Protein AF-A0A4Y2SSI5-F1 (afdb_monomer_lite)

Radius of gyration: 17.49 Å; chains: 1; bounding box: 34×40×50 Å

Structure (mmCIF, N/CA/C/O backbone):
data_AF-A0A4Y2SSI5-F1
#
_entry.id   AF-A0A4Y2SSI5-F1
#
loop_
_atom_site.group_PDB
_atom_site.id
_atom_site.type_symbol
_atom_site.label_atom_id
_atom_site.label_alt_id
_atom_site.label_comp_id
_atom_site.label_asym_id
_atom_site.label_entity_id
_atom_site.label_seq_id
_atom_site.pdbx_PDB_ins_code
_atom_site.Cartn_x
_atom_site.Cartn_y
_atom_site.Cartn_z
_atom_site.occupancy
_atom_site.B_iso_or_equiv
_atom_site.auth_seq_id
_atom_site.auth_comp_id
_atom_site.auth_asym_id
_atom_site.auth_atom_id
_atom_site.pdbx_PDB_model_num
ATOM 1 N N . MET A 1 1 ? 14.888 6.548 3.873 1.00 32.78 1 MET A N 1
ATOM 2 C CA . MET A 1 1 ? 15.221 7.967 4.126 1.00 32.78 1 MET A CA 1
ATOM 3 C C . MET A 1 1 ? 13.907 8.668 4.420 1.00 32.78 1 MET A C 1
ATOM 5 O O . MET A 1 1 ? 13.135 8.873 3.500 1.00 32.78 1 MET A O 1
ATOM 9 N N . LEU A 1 2 ? 13.595 8.890 5.700 1.00 39.31 2 LEU A N 1
ATOM 10 C CA . LEU A 1 2 ? 12.395 9.611 6.140 1.00 39.31 2 LEU A CA 1
ATOM 11 C C . LEU A 1 2 ? 12.635 11.109 5.916 1.00 39.31 2 LEU A C 1
ATOM 13 O O . LEU A 1 2 ? 13.642 11.628 6.397 1.00 39.31 2 LEU A O 1
ATOM 17 N N . CYS A 1 3 ? 11.762 11.786 5.170 1.00 32.31 3 CYS A N 1
ATOM 18 C CA . CYS A 1 3 ? 11.836 13.237 5.005 1.00 32.31 3 CYS A CA 1
ATOM 19 C C . CYS A 1 3 ? 10.954 13.963 6.024 1.00 32.31 3 CYS A C 1
ATOM 21 O O . CYS A 1 3 ? 9.872 13.508 6.384 1.00 32.31 3 CYS A O 1
ATOM 23 N N . ALA A 1 4 ? 11.523 15.073 6.487 1.00 36.62 4 ALA A N 1
ATOM 24 C CA . ALA A 1 4 ? 11.232 15.840 7.684 1.00 36.62 4 ALA A CA 1
ATOM 25 C C . ALA A 1 4 ? 9.892 16.585 7.695 1.00 36.62 4 ALA A C 1
ATOM 27 O O . ALA A 1 4 ? 9.405 17.050 6.668 1.00 36.62 4 ALA A O 1
ATOM 28 N N . SER A 1 5 ? 9.414 16.849 8.908 1.00 42.38 5 SER A N 1
ATOM 29 C CA . SER A 1 5 ? 8.604 18.026 9.212 1.00 42.38 5 SER A CA 1
ATOM 30 C C . SER A 1 5 ? 9.291 18.802 10.340 1.00 42.38 5 SER A C 1
ATOM 32 O O . SER A 1 5 ? 9.394 18.306 11.461 1.00 42.38 5 SER A O 1
ATOM 34 N N . GLU A 1 6 ? 9.816 19.991 10.031 1.00 42.25 6 GLU A N 1
ATOM 35 C CA . GLU A 1 6 ? 10.315 20.943 11.030 1.00 42.25 6 GLU A CA 1
ATOM 36 C C . GLU A 1 6 ? 9.152 21.452 11.887 1.00 42.25 6 GLU A C 1
ATOM 38 O O . GLU A 1 6 ? 8.046 21.679 11.393 1.00 42.25 6 GLU A O 1
ATOM 43 N N . SER A 1 7 ? 9.384 21.658 13.181 1.00 45.16 7 SER A N 1
ATOM 44 C CA . SER A 1 7 ? 8.436 22.366 14.037 1.00 45.16 7 SER A CA 1
ATOM 45 C C . SER A 1 7 ? 9.185 23.215 15.049 1.00 45.16 7 SER A C 1
ATOM 47 O O . SER A 1 7 ? 10.026 22.747 15.812 1.00 45.16 7 SER A O 1
ATOM 49 N N . THR A 1 8 ? 8.880 24.504 14.998 1.00 42.59 8 THR A N 1
ATOM 50 C CA . THR A 1 8 ? 9.331 25.534 15.923 1.00 42.59 8 THR A CA 1
ATOM 51 C C . THR A 1 8 ? 8.658 25.337 17.279 1.00 42.59 8 THR A C 1
ATOM 53 O O . THR A 1 8 ? 7.430 25.283 17.335 1.00 42.59 8 THR A O 1
ATOM 56 N N . SER A 1 9 ? 9.412 25.337 18.377 1.00 39.53 9 SER A N 1
ATOM 57 C CA . SER A 1 9 ? 8.826 25.537 19.707 1.00 39.53 9 SER A CA 1
ATOM 58 C C . SER A 1 9 ? 9.721 26.410 20.578 1.00 39.53 9 SER A C 1
ATOM 60 O O . SER A 1 9 ? 10.885 26.101 20.825 1.00 39.53 9 SER A O 1
ATOM 62 N N . SER A 1 10 ? 9.150 27.522 21.032 1.00 39.97 10 SER A N 1
ATOM 63 C CA . SER A 1 10 ? 9.710 28.420 22.031 1.00 39.97 10 SER A CA 1
ATOM 64 C C . SER A 1 10 ? 9.432 27.932 23.456 1.00 39.97 10 SER A C 1
ATOM 66 O O . SER A 1 10 ? 8.289 27.624 23.780 1.00 39.97 10 SER A O 1
ATOM 68 N N . SER A 1 11 ? 10.470 28.062 24.286 1.00 39.38 11 SER A N 1
ATOM 69 C CA . SER A 1 11 ? 10.485 28.322 25.735 1.00 39.38 11 SER A CA 1
ATOM 70 C C . SER A 1 11 ? 10.278 27.193 26.759 1.00 39.38 11 SER A C 1
ATOM 72 O O . SER A 1 11 ? 9.200 26.633 26.901 1.00 39.38 11 SER A O 1
ATOM 74 N N . ALA A 1 12 ? 11.324 27.118 27.598 1.00 38.59 12 ALA A N 1
ATOM 75 C CA . ALA A 1 12 ? 11.371 26.880 29.046 1.00 38.59 12 ALA A CA 1
ATOM 76 C C . ALA A 1 12 ? 11.507 25.433 29.570 1.00 38.59 12 ALA A C 1
ATOM 78 O O . ALA A 1 12 ? 10.539 24.703 29.723 1.00 38.59 12 ALA A O 1
ATOM 79 N N . GLU A 1 13 ? 12.772 25.122 29.888 1.00 45.25 13 GLU A N 1
ATOM 80 C CA . GLU A 1 13 ? 13.331 24.309 30.985 1.00 45.25 13 GLU A CA 1
ATOM 81 C C . GLU A 1 13 ? 12.472 23.222 31.657 1.00 45.25 13 GLU A C 1
ATOM 83 O O . GLU A 1 13 ? 11.530 23.496 32.396 1.00 45.25 13 GLU A O 1
ATOM 88 N N . GLY A 1 14 ? 12.955 21.981 31.539 1.00 37.09 14 GLY A N 1
ATOM 89 C CA . GLY A 1 14 ? 12.592 20.846 32.383 1.00 37.09 14 GLY A CA 1
ATOM 90 C C . GLY A 1 14 ? 13.279 19.573 31.890 1.00 37.09 14 GLY A C 1
ATOM 91 O O . GLY A 1 14 ? 12.984 19.098 30.802 1.00 37.09 14 GLY A O 1
ATOM 92 N N . ASP A 1 15 ? 14.233 19.060 32.668 1.00 45.78 15 ASP A N 1
ATOM 93 C CA . ASP A 1 15 ? 15.028 17.856 32.399 1.00 45.78 15 ASP A CA 1
ATOM 94 C C . ASP A 1 15 ? 14.130 16.605 32.363 1.00 45.78 15 ASP A C 1
ATOM 96 O O . ASP A 1 15 ? 13.796 16.002 33.381 1.00 45.78 15 ASP A O 1
ATOM 100 N N . GLY A 1 16 ? 13.695 16.254 31.159 1.00 41.59 16 GLY A N 1
ATOM 101 C CA . GLY A 1 16 ? 12.944 15.059 30.817 1.00 41.59 16 GLY A CA 1
ATOM 102 C C . GLY A 1 16 ? 13.267 14.753 29.366 1.00 41.59 16 GLY A C 1
ATOM 103 O O . GLY A 1 16 ? 13.101 15.592 28.485 1.00 41.59 16 GLY A O 1
ATOM 104 N N . LYS A 1 17 ? 13.856 13.589 29.109 1.00 41.81 17 LYS A N 1
ATOM 105 C CA . LYS A 1 17 ? 14.308 13.200 27.775 1.00 41.81 17 LYS A CA 1
ATOM 106 C C . LYS A 1 17 ? 13.087 12.780 26.956 1.00 41.81 17 LYS A C 1
ATOM 108 O O . LYS A 1 17 ? 12.867 11.591 26.748 1.00 41.81 17 LYS A O 1
ATOM 113 N N . ASP A 1 18 ? 12.302 13.756 26.512 1.00 44.44 18 ASP A N 1
ATOM 114 C CA . ASP A 1 18 ? 11.204 13.561 25.572 1.00 44.44 18 ASP A CA 1
ATOM 115 C C . ASP A 1 18 ? 11.800 13.221 24.200 1.00 44.44 18 ASP A C 1
ATOM 117 O O . ASP A 1 18 ? 11.940 14.056 23.308 1.00 44.44 18 ASP A O 1
ATOM 121 N N . GLN A 1 19 ? 12.189 11.957 24.020 1.00 42.94 19 GLN A N 1
ATOM 122 C CA . GLN A 1 19 ? 12.274 11.366 22.690 1.00 42.94 19 GLN A CA 1
ATOM 123 C C . GLN A 1 19 ? 10.843 11.144 22.204 1.00 42.94 19 GLN A C 1
ATOM 125 O O . GLN A 1 19 ? 10.328 10.028 22.218 1.00 42.94 19 GLN A O 1
ATOM 130 N N . GLY A 1 20 ? 10.186 12.234 21.811 1.00 38.44 20 GLY A N 1
ATOM 131 C CA . GLY A 1 20 ? 8.941 12.187 21.062 1.00 38.44 20 GLY A CA 1
ATOM 132 C C . GLY A 1 20 ? 9.209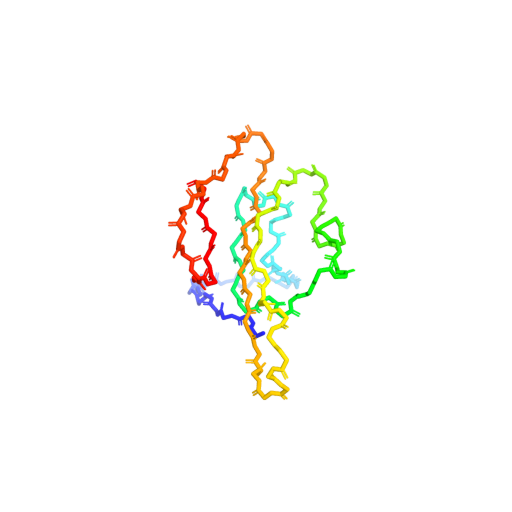 11.526 19.715 1.00 38.44 20 GLY A C 1
ATOM 133 O O . GLY A 1 20 ? 9.551 12.193 18.743 1.00 38.44 20 GLY A O 1
ATOM 134 N N . SER A 1 21 ? 9.108 10.197 19.672 1.00 44.19 21 SER A N 1
ATOM 135 C CA . SER A 1 21 ? 8.927 9.468 18.423 1.00 44.19 21 SER A CA 1
ATO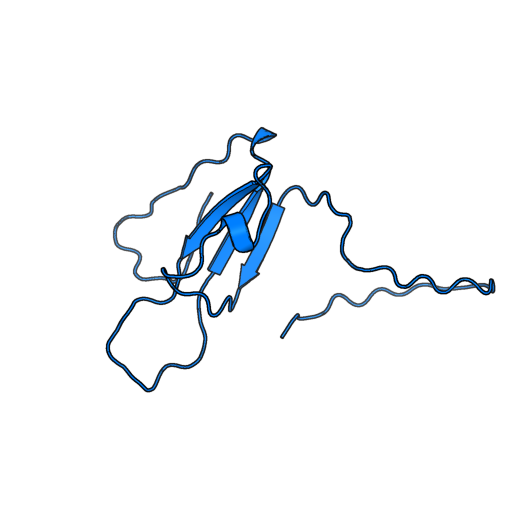M 136 C C . SER A 1 21 ? 7.653 10.002 17.769 1.00 44.19 21 SER A C 1
ATOM 138 O O . SER A 1 21 ? 6.643 10.183 18.452 1.00 44.19 21 SER A O 1
ATOM 140 N N . VAL A 1 22 ? 7.672 10.233 16.454 1.00 49.97 22 VAL A N 1
ATOM 141 C CA . VAL A 1 22 ? 6.468 10.444 15.623 1.00 49.97 22 VAL A CA 1
ATOM 142 C C . VAL A 1 22 ? 5.713 9.110 15.517 1.00 49.97 22 VAL A C 1
ATOM 144 O O . VAL A 1 22 ? 5.496 8.549 14.455 1.00 49.97 22 VAL A O 1
ATOM 147 N N . ALA A 1 23 ? 5.390 8.538 16.663 1.00 45.56 23 ALA A N 1
ATOM 148 C CA . ALA A 1 23 ? 4.601 7.345 16.831 1.00 45.56 23 ALA A CA 1
ATOM 149 C C . ALA A 1 23 ? 3.626 7.676 17.953 1.00 45.56 23 ALA A C 1
ATOM 151 O O . ALA A 1 23 ? 3.676 7.132 19.052 1.00 45.56 23 ALA A O 1
ATOM 152 N N . SER A 1 24 ? 2.718 8.609 17.667 1.00 50.19 24 SER A N 1
ATOM 153 C CA . SER A 1 24 ? 1.371 8.356 18.146 1.00 50.19 24 SER A CA 1
ATOM 154 C C . SER A 1 24 ? 1.005 7.024 17.492 1.00 50.19 24 SER A C 1
ATOM 156 O O . SER A 1 24 ? 0.816 6.977 16.279 1.00 50.19 24 SER A O 1
ATOM 158 N N . ASP A 1 25 ? 1.041 5.932 18.259 1.00 62.97 25 ASP A N 1
ATOM 159 C CA . ASP A 1 25 ? 0.838 4.522 17.854 1.00 62.97 25 ASP A CA 1
ATOM 160 C C . ASP A 1 25 ? -0.577 4.245 17.272 1.00 62.97 25 ASP A C 1
ATOM 162 O O . ASP A 1 25 ? -1.102 3.126 17.252 1.00 62.97 25 ASP A O 1
ATOM 166 N N . ASP A 1 26 ? -1.244 5.315 16.843 1.00 78.88 26 ASP A N 1
ATOM 167 C CA . ASP A 1 26 ? -2.652 5.408 16.523 1.00 78.88 26 ASP A CA 1
ATOM 168 C C . ASP A 1 26 ? -2.921 6.386 15.364 1.00 78.88 26 ASP A C 1
ATOM 170 O O . ASP A 1 26 ? -3.940 7.072 15.336 1.00 78.88 26 ASP A O 1
ATOM 174 N N . GLN A 1 27 ? -2.023 6.468 14.380 1.00 90.31 27 GLN A N 1
ATOM 175 C CA . GLN A 1 27 ? -2.301 7.213 13.149 1.00 90.31 27 GLN A CA 1
ATOM 176 C C . GLN A 1 27 ? -3.481 6.587 12.389 1.00 90.31 27 GLN A C 1
ATOM 178 O O . GLN A 1 27 ? -3.499 5.394 12.138 1.00 90.31 27 GLN A O 1
ATOM 183 N N . ASP A 1 28 ? -4.474 7.370 11.976 1.00 92.94 28 ASP A N 1
ATOM 184 C CA . ASP 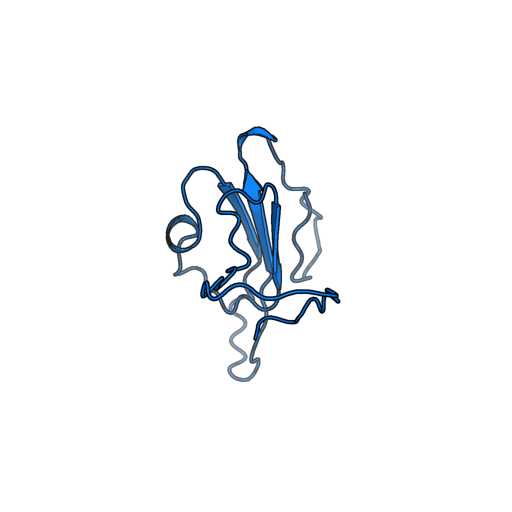A 1 28 ? -5.619 6.822 11.227 1.00 92.94 28 ASP A CA 1
ATOM 185 C C . ASP A 1 28 ? -5.249 6.372 9.806 1.00 92.94 28 ASP A C 1
ATOM 187 O O . ASP A 1 28 ? -5.780 5.381 9.296 1.00 92.94 28 ASP A O 1
ATOM 191 N N . VAL A 1 29 ? -4.324 7.110 9.186 1.00 93.25 29 VAL A N 1
ATOM 192 C CA . VAL A 1 29 ? -3.808 6.890 7.833 1.00 93.25 29 VAL A CA 1
ATOM 193 C C . VAL A 1 29 ? -2.296 7.094 7.838 1.00 93.25 29 VAL A C 1
ATOM 195 O O . VAL A 1 29 ? -1.798 8.082 8.382 1.00 93.25 29 VAL A O 1
ATOM 198 N N . ILE A 1 30 ? -1.571 6.177 7.204 1.00 93.06 30 ILE A N 1
ATOM 199 C CA . ILE A 1 30 ? -0.116 6.208 7.044 1.00 93.06 30 ILE A CA 1
ATOM 200 C C . ILE A 1 30 ? 0.196 6.122 5.551 1.00 93.06 30 ILE A C 1
ATOM 202 O O . ILE A 1 30 ? -0.286 5.224 4.864 1.00 93.06 30 ILE A O 1
ATOM 206 N N . LEU A 1 31 ? 1.007 7.058 5.055 1.00 93.44 31 LEU A N 1
ATOM 207 C CA . LEU A 1 31 ? 1.418 7.150 3.654 1.00 93.44 31 LEU A CA 1
ATOM 208 C C . LEU A 1 31 ? 2.934 6.985 3.565 1.00 93.44 31 LEU A C 1
ATOM 210 O O . LEU A 1 31 ? 3.676 7.768 4.159 1.00 93.44 31 LEU A O 1
ATOM 214 N N . ILE A 1 32 ? 3.394 5.984 2.818 1.00 91.31 32 ILE A N 1
ATOM 215 C CA . ILE A 1 32 ? 4.818 5.709 2.614 1.00 91.31 32 ILE A CA 1
ATOM 216 C C . ILE A 1 32 ? 5.101 5.666 1.114 1.00 91.31 32 ILE A C 1
ATOM 218 O O . ILE A 1 32 ? 4.421 4.986 0.349 1.00 91.31 32 ILE A O 1
ATOM 222 N N . THR A 1 33 ? 6.132 6.394 0.699 1.00 90.50 33 THR A N 1
ATOM 223 C CA . THR A 1 33 ? 6.692 6.352 -0.659 1.00 90.50 33 THR A CA 1
ATOM 224 C C . THR A 1 33 ? 8.127 5.856 -0.578 1.00 90.50 33 THR A C 1
ATOM 226 O O . THR A 1 33 ? 8.754 5.998 0.474 1.00 90.50 33 THR A O 1
ATOM 229 N N . GLU A 1 34 ? 8.636 5.267 -1.663 1.00 91.19 34 GLU A N 1
ATOM 230 C CA . GLU A 1 34 ? 9.947 4.612 -1.678 1.00 91.19 34 GLU A CA 1
ATOM 231 C C . GLU A 1 34 ? 10.017 3.542 -0.577 1.00 91.19 34 GLU A C 1
ATOM 233 O O . GLU A 1 34 ? 10.809 3.638 0.362 1.00 91.19 34 GLU A O 1
ATOM 238 N N . THR A 1 35 ? 9.124 2.550 -0.658 1.00 89.00 35 THR A N 1
ATOM 239 C CA . THR A 1 35 ? 8.995 1.482 0.346 1.00 89.00 35 THR A CA 1
ATOM 240 C C . THR A 1 35 ? 10.105 0.439 0.229 1.00 89.00 35 THR A C 1
ATOM 242 O O . THR A 1 35 ? 10.470 -0.166 1.233 1.00 89.00 35 THR A O 1
ATOM 245 N N . TRP A 1 36 ? 10.660 0.244 -0.977 1.00 88.38 36 TRP A N 1
ATOM 246 C CA . TRP A 1 36 ? 11.644 -0.807 -1.293 1.00 88.38 36 TRP A CA 1
ATOM 247 C C . TRP A 1 36 ? 11.176 -2.228 -0.959 1.00 88.38 36 TRP A C 1
ATOM 249 O O . TRP A 1 36 ? 11.999 -3.126 -0.779 1.00 88.38 36 TRP A O 1
ATOM 259 N N . LEU A 1 37 ? 9.865 -2.432 -0.862 1.00 87.00 37 LEU A N 1
ATOM 260 C CA . LEU A 1 37 ? 9.302 -3.735 -0.551 1.00 87.00 37 LEU A CA 1
ATOM 261 C C . LEU A 1 37 ? 9.147 -4.591 -1.815 1.00 87.00 37 LEU A C 1
ATOM 263 O O . LEU A 1 37 ? 9.067 -4.077 -2.933 1.00 87.00 37 LEU A O 1
ATOM 267 N N . CYS A 1 38 ? 9.081 -5.902 -1.603 1.00 85.62 38 CYS A N 1
ATOM 268 C CA . CYS A 1 38 ? 8.726 -6.900 -2.604 1.00 85.62 38 CYS A CA 1
ATOM 269 C C . CYS A 1 38 ? 7.580 -7.784 -2.097 1.00 85.62 38 CYS A C 1
ATOM 271 O O . CYS A 1 38 ? 7.210 -7.730 -0.918 1.00 85.62 38 CYS A O 1
ATOM 273 N N . GLU A 1 39 ? 7.054 -8.621 -2.994 1.00 85.38 39 GLU A N 1
ATOM 274 C CA . GLU A 1 39 ? 5.938 -9.534 -2.722 1.00 85.38 39 GLU A CA 1
ATOM 275 C C . GLU A 1 39 ? 6.229 -10.568 -1.621 1.00 85.38 39 GLU A C 1
ATOM 277 O O . GLU A 1 39 ? 5.294 -11.095 -1.027 1.00 85.38 39 GLU A O 1
ATOM 282 N N . ASP A 1 40 ? 7.506 -10.808 -1.304 1.00 87.62 40 ASP A N 1
ATOM 283 C CA . ASP A 1 40 ? 7.927 -11.731 -0.243 1.00 87.62 40 ASP A CA 1
ATOM 284 C C . ASP A 1 40 ? 7.711 -11.179 1.179 1.00 87.62 40 ASP A C 1
ATOM 286 O O . ASP A 1 40 ? 7.784 -11.943 2.138 1.00 87.62 40 ASP A O 1
ATOM 290 N N . ILE A 1 41 ? 7.486 -9.867 1.335 1.00 87.19 41 ILE A N 1
ATOM 291 C CA . ILE A 1 41 ? 7.282 -9.222 2.642 1.00 87.19 41 ILE A CA 1
ATOM 292 C C . ILE A 1 41 ? 5.785 -9.026 2.875 1.00 87.19 41 ILE A C 1
ATOM 294 O O . ILE A 1 41 ? 5.152 -8.219 2.179 1.00 87.19 41 ILE A O 1
ATOM 298 N N . ASP A 1 42 ? 5.229 -9.697 3.886 1.00 88.94 42 ASP A N 1
ATOM 299 C CA . ASP A 1 42 ? 3.810 -9.573 4.222 1.00 88.94 42 ASP A CA 1
ATOM 300 C C . ASP A 1 42 ? 3.509 -8.202 4.858 1.00 88.94 42 ASP A C 1
ATOM 302 O O . ASP A 1 42 ? 4.306 -7.625 5.598 1.00 88.94 42 ASP A O 1
ATOM 306 N N . SER A 1 43 ? 2.324 -7.655 4.587 1.00 88.44 43 SER A N 1
ATOM 307 C CA . SER A 1 43 ? 1.899 -6.386 5.193 1.00 88.44 43 SER A CA 1
ATOM 308 C C . SER A 1 43 ? 1.695 -6.499 6.710 1.00 88.44 43 SER A C 1
ATOM 310 O O . SER A 1 43 ? 1.851 -5.498 7.407 1.00 88.44 43 SER A O 1
ATOM 312 N N . LEU A 1 44 ? 1.409 -7.701 7.220 1.00 89.12 44 LEU A N 1
ATOM 313 C CA . LEU A 1 44 ? 1.304 -8.016 8.648 1.00 89.12 44 LEU A CA 1
ATOM 314 C C . LEU A 1 44 ? 2.649 -7.951 9.386 1.00 89.12 44 LEU A C 1
ATOM 316 O O . LEU A 1 44 ? 2.670 -7.835 10.609 1.00 89.12 44 LEU A O 1
ATOM 320 N N . GLU A 1 45 ? 3.776 -8.013 8.670 1.00 89.31 45 GLU A N 1
ATOM 321 C CA . GLU A 1 45 ? 5.100 -7.777 9.262 1.00 89.31 45 GLU A CA 1
ATOM 322 C C . GLU A 1 45 ? 5.355 -6.285 9.520 1.00 89.31 45 GLU A C 1
ATOM 324 O O . GLU A 1 45 ? 6.194 -5.929 10.347 1.00 89.31 45 GLU A O 1
ATOM 329 N N . LEU A 1 46 ? 4.635 -5.409 8.809 1.00 89.19 46 LEU A N 1
ATOM 330 C CA . LEU A 1 46 ? 4.815 -3.957 8.841 1.00 89.19 46 LEU A CA 1
ATOM 331 C C . LEU A 1 46 ? 3.754 -3.248 9.688 1.00 89.19 46 LEU A C 1
ATOM 333 O O . LEU A 1 46 ? 4.057 -2.255 10.347 1.00 89.19 46 LEU A O 1
ATOM 337 N N . PHE A 1 47 ? 2.515 -3.740 9.651 1.00 90.75 47 PHE A N 1
ATOM 338 C CA . PHE A 1 47 ? 1.364 -3.154 10.330 1.00 90.75 47 PHE A CA 1
ATOM 339 C C . PHE A 1 47 ? 0.598 -4.227 11.096 1.00 90.75 47 PHE A C 1
ATOM 341 O O . PHE A 1 47 ? 0.452 -5.357 10.635 1.00 90.75 47 PHE A O 1
ATOM 348 N N . ASP A 1 48 ? 0.063 -3.857 12.257 1.00 89.38 48 ASP A N 1
ATOM 349 C CA . ASP A 1 48 ? -0.840 -4.735 12.993 1.00 89.38 48 ASP A CA 1
ATOM 350 C C . ASP A 1 48 ? -2.210 -4.880 12.295 1.00 89.38 48 ASP A C 1
ATOM 352 O O . ASP A 1 48 ? -2.566 -4.145 11.369 1.00 89.38 48 ASP A O 1
ATOM 356 N N . ASP A 1 49 ? -3.021 -5.823 12.780 1.00 91.88 49 ASP A N 1
ATOM 357 C CA . ASP A 1 49 ? -4.319 -6.167 12.188 1.00 91.88 49 ASP A CA 1
ATOM 358 C C . ASP A 1 49 ? -5.383 -5.049 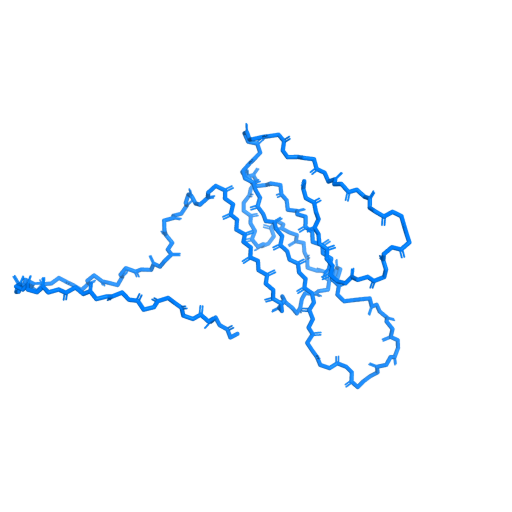12.293 1.00 91.88 49 ASP A C 1
ATOM 360 O O . ASP A 1 49 ? -6.498 -5.200 11.789 1.00 91.88 49 ASP A O 1
ATOM 364 N N . ARG A 1 50 ? -5.085 -3.897 12.914 1.00 93.44 50 ARG A N 1
ATOM 365 C CA . ARG A 1 50 ? -5.999 -2.742 12.923 1.00 93.44 50 ARG A CA 1
ATOM 366 C C . ARG A 1 50 ? -6.041 -2.038 11.571 1.00 93.44 50 ARG A C 1
ATOM 368 O O . ARG A 1 50 ? -7.012 -1.324 11.311 1.00 93.44 50 ARG A O 1
ATOM 375 N N . TYR A 1 51 ? -5.041 -2.234 10.712 1.00 93.81 51 TYR A N 1
ATOM 376 C CA . TYR A 1 51 ? -4.923 -1.552 9.426 1.00 93.81 51 TYR A CA 1
ATOM 377 C C . TYR A 1 51 ? -5.304 -2.448 8.249 1.00 93.81 51 TYR A C 1
ATOM 379 O O . TYR A 1 51 ? -5.060 -3.652 8.236 1.00 93.81 51 TYR A O 1
ATOM 387 N N . LEU A 1 52 ? -5.900 -1.833 7.232 1.00 94.62 52 LEU A N 1
ATOM 388 C CA . LEU A 1 52 ? -5.944 -2.363 5.881 1.00 94.62 52 LEU A CA 1
ATOM 389 C C . LEU A 1 52 ? -4.842 -1.675 5.077 1.00 94.62 52 LEU A C 1
ATOM 391 O O . LEU A 1 52 ? -4.767 -0.445 5.039 1.00 94.62 52 LEU A O 1
ATOM 395 N N . VAL A 1 53 ? -3.969 -2.481 4.481 1.00 93.62 53 VAL A N 1
ATOM 396 C CA . VAL A 1 53 ? -2.779 -2.010 3.775 1.00 93.62 53 VAL A CA 1
ATOM 397 C C . VAL A 1 53 ? -2.996 -2.160 2.278 1.00 93.62 53 VAL A C 1
ATOM 399 O O . VAL A 1 53 ? -3.248 -3.253 1.776 1.00 93.62 53 VAL A O 1
ATOM 402 N N . PHE A 1 54 ? -2.867 -1.049 1.569 1.00 93.12 54 PHE A N 1
ATOM 403 C CA . PHE A 1 54 ? -2.925 -0.969 0.122 1.00 93.12 54 PHE A CA 1
ATOM 404 C C . PHE A 1 54 ? -1.549 -0.556 -0.375 1.00 93.12 54 PHE A C 1
ATOM 406 O O . PHE A 1 54 ? -1.059 0.522 -0.046 1.00 93.12 54 PHE A O 1
ATOM 413 N N . ARG A 1 55 ? -0.900 -1.411 -1.157 1.00 90.69 55 ARG A N 1
ATOM 414 C CA . ARG A 1 55 ? 0.454 -1.155 -1.647 1.00 90.69 55 ARG A CA 1
ATOM 415 C C . ARG A 1 55 ? 0.582 -1.516 -3.108 1.00 90.69 55 ARG A C 1
ATOM 417 O O . ARG A 1 55 ? -0.099 -2.410 -3.606 1.00 90.69 55 ARG A O 1
ATOM 424 N N . ARG A 1 56 ? 1.490 -0.819 -3.771 1.00 88.88 56 ARG A N 1
ATOM 425 C CA . ARG A 1 56 ? 1.982 -1.176 -5.090 1.00 88.88 56 ARG A CA 1
ATOM 426 C C . ARG A 1 56 ? 3.494 -1.208 -5.001 1.00 88.88 56 ARG A C 1
ATOM 428 O O . ARG A 1 56 ? 4.138 -0.164 -4.906 1.00 88.88 56 ARG A O 1
ATOM 435 N N . ASP A 1 57 ? 4.025 -2.421 -4.991 1.00 88.31 57 ASP A N 1
ATOM 436 C CA . ASP A 1 57 ? 5.458 -2.654 -5.068 1.00 88.31 57 ASP A CA 1
ATOM 437 C C . ASP A 1 57 ? 5.944 -2.380 -6.484 1.00 88.31 57 ASP A C 1
ATOM 439 O O . ASP A 1 57 ? 5.173 -2.408 -7.453 1.00 88.31 57 ASP A O 1
ATOM 443 N N . ARG A 1 58 ? 7.248 -2.152 -6.617 1.00 82.19 58 ARG A N 1
ATOM 444 C CA . ARG A 1 58 ? 7.848 -2.054 -7.937 1.00 82.19 58 ARG A CA 1
ATOM 445 C C . ARG A 1 58 ? 7.737 -3.406 -8.641 1.00 82.19 58 ARG A C 1
ATOM 447 O O . ARG A 1 58 ? 8.147 -4.426 -8.094 1.00 82.19 58 ARG A O 1
ATOM 454 N N . GLY A 1 59 ? 7.209 -3.410 -9.865 1.00 70.31 59 GLY A N 1
ATOM 455 C CA . GLY A 1 59 ? 7.077 -4.631 -10.662 1.00 70.31 59 GLY A CA 1
ATOM 456 C C . GLY A 1 59 ? 8.419 -5.338 -10.894 1.00 70.31 59 GLY A C 1
ATOM 457 O O . GLY A 1 59 ? 9.460 -4.689 -11.018 1.00 70.31 59 GLY A O 1
ATOM 458 N N . SER A 1 60 ? 8.384 -6.670 -11.011 1.00 56.97 60 SER A N 1
ATOM 459 C CA . SER A 1 60 ? 9.537 -7.548 -11.275 1.00 56.97 60 SER A CA 1
ATOM 460 C C . SER A 1 60 ? 10.054 -7.450 -12.719 1.00 56.97 60 SER A C 1
ATOM 462 O O . SER A 1 60 ? 10.346 -8.449 -13.378 1.00 56.97 60 SER A O 1
ATOM 464 N N . SER A 1 61 ? 10.188 -6.236 -13.259 1.00 54.59 61 SER A N 1
ATOM 465 C CA . SER A 1 61 ? 10.920 -6.060 -14.508 1.00 54.59 61 SER A CA 1
ATOM 466 C C . SER A 1 61 ? 12.357 -6.512 -14.264 1.00 54.59 61 SER A C 1
ATOM 468 O O . SER A 1 61 ? 13.027 -5.972 -13.385 1.00 54.59 61 SER A O 1
ATOM 470 N N . THR A 1 62 ? 12.832 -7.471 -15.057 1.00 52.78 62 THR A N 1
ATOM 471 C CA . THR A 1 62 ? 14.191 -8.048 -15.092 1.00 52.78 62 THR A CA 1
ATOM 472 C C . THR A 1 62 ? 15.333 -7.030 -15.273 1.00 52.78 62 THR A C 1
ATOM 474 O O . THR A 1 62 ? 16.487 -7.408 -15.473 1.00 52.78 62 THR A O 1
ATOM 477 N N . ASP A 1 63 ? 15.034 -5.737 -15.203 1.00 54.06 63 ASP A N 1
ATOM 478 C CA . ASP A 1 63 ? 15.973 -4.634 -15.256 1.00 54.06 63 ASP A CA 1
ATOM 479 C C . ASP A 1 63 ? 16.722 -4.532 -13.926 1.00 54.06 63 ASP A C 1
ATOM 481 O O . ASP A 1 63 ? 16.376 -3.764 -13.026 1.00 54.06 63 ASP A O 1
ATOM 485 N N . SER A 1 64 ? 17.825 -5.271 -13.850 1.00 55.34 64 SER A N 1
ATOM 486 C CA . SER A 1 64 ? 18.840 -5.286 -12.786 1.00 55.34 64 SER A CA 1
ATOM 487 C C . SER A 1 64 ? 19.470 -3.921 -12.439 1.00 55.34 64 SER A C 1
ATOM 489 O O . SER A 1 64 ? 20.437 -3.856 -11.682 1.00 55.34 64 SER A O 1
ATOM 491 N N . CYS A 1 65 ? 18.944 -2.818 -12.977 1.00 53.78 65 CYS A N 1
ATOM 492 C CA . CYS A 1 65 ? 19.516 -1.479 -12.891 1.00 53.78 65 CYS A CA 1
ATOM 493 C C . CYS A 1 65 ? 18.599 -0.440 -12.214 1.00 53.78 65 CYS A C 1
ATOM 495 O O . CYS A 1 65 ? 19.017 0.699 -11.998 1.00 53.78 65 CYS A O 1
ATOM 497 N N . ARG A 1 66 ? 17.360 -0.781 -11.839 1.00 55.62 66 ARG A N 1
ATOM 498 C CA . ARG A 1 66 ? 16.439 0.206 -11.252 1.00 55.62 66 ARG A CA 1
ATOM 499 C C . ARG A 1 66 ? 16.454 0.128 -9.720 1.00 55.62 66 ARG A C 1
ATOM 501 O O . ARG A 1 66 ? 15.820 -0.728 -9.120 1.00 55.62 66 ARG A O 1
ATOM 508 N N . ARG A 1 67 ? 17.200 1.033 -9.077 1.00 70.12 67 ARG A N 1
ATOM 509 C CA . ARG A 1 67 ? 17.161 1.247 -7.614 1.00 70.12 67 ARG A CA 1
ATOM 510 C C . ARG A 1 67 ? 15.864 1.992 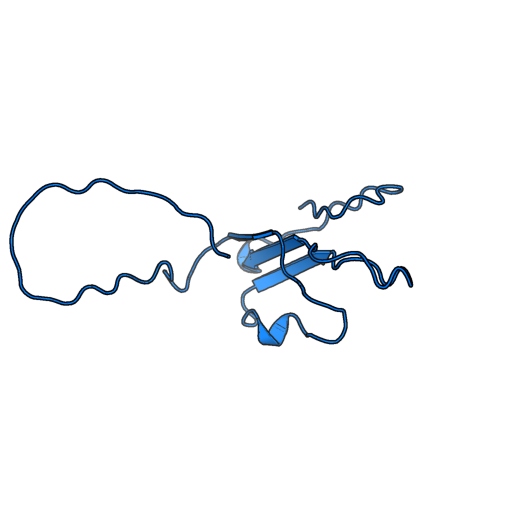-7.230 1.00 70.12 67 ARG A C 1
ATOM 512 O O . ARG A 1 67 ? 15.439 2.860 -7.993 1.00 70.12 67 ARG A O 1
ATOM 519 N N . GLY A 1 68 ? 15.257 1.679 -6.084 1.00 76.25 68 GLY A N 1
ATOM 520 C CA . GLY A 1 68 ? 14.137 2.434 -5.484 1.00 76.25 68 GLY A CA 1
ATOM 521 C C . GLY A 1 68 ? 12.736 2.013 -5.909 1.00 76.25 68 GLY A C 1
ATOM 522 O O . GLY A 1 68 ? 12.602 1.080 -6.697 1.00 76.25 68 GLY A O 1
ATOM 523 N N . GLY A 1 69 ? 11.719 2.709 -5.404 1.00 87.06 69 GLY A N 1
ATOM 524 C CA . GLY A 1 69 ? 10.309 2.581 -5.790 1.00 87.06 69 GLY A CA 1
ATOM 525 C C . GLY A 1 69 ? 9.364 2.070 -4.697 1.00 87.06 69 GLY A C 1
ATOM 526 O O . GLY A 1 69 ? 9.743 1.875 -3.536 1.00 87.06 69 GLY A O 1
ATOM 527 N N . GLY A 1 70 ? 8.117 1.840 -5.106 1.00 89.19 70 GLY A N 1
ATOM 528 C CA . GLY A 1 70 ? 7.033 1.365 -4.252 1.00 89.19 70 GLY A CA 1
ATOM 529 C C . GLY A 1 70 ? 6.280 2.462 -3.491 1.00 89.19 70 GLY A C 1
ATOM 530 O O . GLY A 1 70 ? 6.846 3.468 -3.050 1.00 89.19 70 GLY A O 1
ATOM 531 N N . VAL A 1 71 ? 4.979 2.241 -3.314 1.00 92.12 71 VAL A N 1
ATOM 532 C CA . VAL A 1 71 ? 4.065 3.109 -2.558 1.00 92.12 71 VAL A CA 1
ATOM 533 C C . VAL A 1 71 ? 3.137 2.269 -1.686 1.00 92.12 71 VAL A C 1
ATOM 535 O O . VAL A 1 71 ? 2.730 1.171 -2.070 1.00 92.12 71 VAL A O 1
ATOM 538 N N . LEU A 1 72 ? 2.797 2.790 -0.510 1.00 93.12 72 LEU A N 1
ATOM 539 C CA . LEU A 1 72 ? 1.934 2.130 0.460 1.00 93.12 72 LEU A CA 1
ATOM 540 C C . LEU A 1 72 ? 1.041 3.144 1.178 1.00 93.12 72 LEU A C 1
ATOM 542 O O . LEU A 1 72 ? 1.496 4.202 1.614 1.00 93.12 72 LEU A O 1
ATOM 546 N N . ILE A 1 73 ? -0.227 2.778 1.333 1.00 95.06 73 ILE A N 1
ATOM 547 C CA . ILE A 1 73 ? -1.217 3.449 2.166 1.00 95.06 73 ILE A CA 1
ATOM 548 C C . ILE A 1 73 ? -1.749 2.427 3.174 1.00 95.06 73 ILE A C 1
ATOM 550 O O . ILE A 1 73 ? -2.317 1.413 2.778 1.00 95.06 73 ILE A O 1
ATOM 554 N N . ALA A 1 74 ? -1.592 2.685 4.469 1.00 94.81 74 ALA A N 1
ATOM 555 C CA . ALA A 1 74 ? -2.238 1.908 5.525 1.00 94.81 74 ALA A CA 1
ATOM 556 C C . ALA A 1 74 ? -3.332 2.752 6.181 1.00 94.81 74 ALA A C 1
ATOM 558 O O . ALA A 1 74 ? -3.088 3.898 6.552 1.00 94.81 74 ALA A O 1
ATOM 559 N N . VAL A 1 75 ? -4.536 2.198 6.326 1.00 95.38 75 VAL A N 1
ATOM 560 C CA . VAL A 1 75 ? -5.695 2.892 6.914 1.00 95.38 75 VAL A CA 1
ATOM 561 C C . VAL A 1 75 ? -6.355 2.011 7.956 1.00 95.38 75 VAL A C 1
ATOM 563 O O . VAL A 1 75 ? -6.550 0.822 7.711 1.00 95.38 75 VAL A O 1
ATOM 566 N N . LYS A 1 76 ? -6.745 2.570 9.106 1.00 94.69 76 LYS A N 1
ATOM 567 C CA . LYS A 1 76 ? -7.492 1.803 10.112 1.00 94.69 76 LYS A CA 1
ATOM 568 C C . LYS A 1 76 ? -8.776 1.216 9.512 1.00 94.69 76 LYS A C 1
ATOM 570 O O . LYS A 1 76 ? -9.571 1.914 8.880 1.00 94.69 76 LYS A O 1
ATOM 575 N N . LYS A 1 77 ? -9.030 -0.066 9.779 1.00 94.62 77 LYS A N 1
ATOM 576 C CA . LYS A 1 77 ? -10.190 -0.810 9.255 1.00 94.62 77 LYS A CA 1
ATOM 577 C C . LYS A 1 77 ? -11.536 -0.190 9.645 1.00 94.62 77 LYS A C 1
ATOM 579 O O . LYS A 1 77 ? -12.504 -0.353 8.911 1.00 94.62 77 LYS A O 1
ATOM 584 N N . CYS A 1 78 ? -11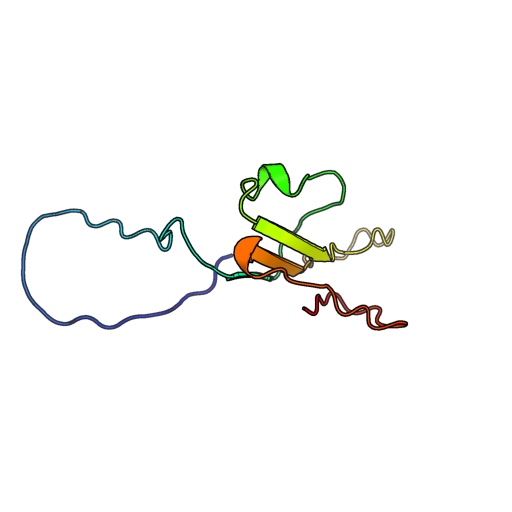.609 0.555 10.754 1.00 95.12 78 CYS A N 1
ATOM 585 C CA . CYS A 1 78 ? -12.835 1.225 11.202 1.00 95.12 78 CYS A CA 1
ATOM 586 C C . CYS A 1 78 ? -13.377 2.271 10.209 1.00 95.12 78 CYS A C 1
ATOM 588 O O . CYS A 1 78 ? -14.563 2.592 10.269 1.00 95.12 78 CYS A O 1
ATOM 590 N N . PHE A 1 79 ? -12.552 2.755 9.274 1.00 94.62 79 PHE A N 1
ATOM 591 C CA . PHE A 1 79 ? -12.983 3.660 8.205 1.00 94.62 79 PHE A CA 1
ATOM 592 C C . PHE A 1 79 ? -13.570 2.942 6.983 1.00 94.62 79 PHE A C 1
ATOM 594 O O . PHE A 1 79 ? -14.099 3.608 6.099 1.00 94.62 79 PHE A O 1
ATOM 601 N N . ASN A 1 80 ? -13.519 1.605 6.934 1.00 93.62 80 ASN A N 1
ATOM 602 C CA . ASN A 1 80 ? -13.951 0.788 5.792 1.00 93.62 80 ASN A CA 1
ATOM 603 C C . ASN A 1 80 ? -13.390 1.282 4.439 1.00 93.62 80 ASN A C 1
ATOM 605 O O . ASN A 1 80 ? -14.167 1.531 3.514 1.00 93.62 80 ASN A O 1
ATOM 609 N N . PRO A 1 81 ? -12.060 1.460 4.313 1.00 93.81 81 PRO A N 1
ATOM 610 C CA . PRO A 1 81 ? -11.459 1.954 3.080 1.00 93.81 81 PRO A CA 1
ATOM 611 C C . PRO A 1 81 ? -11.671 0.958 1.932 1.00 93.81 81 PRO A C 1
ATOM 613 O O . PRO A 1 81 ? -11.595 -0.259 2.125 1.00 93.81 81 PRO A O 1
ATOM 616 N N . CYS A 1 82 ? -11.903 1.472 0.728 1.00 92.06 82 CYS A N 1
ATOM 617 C CA . CYS A 1 82 ? -11.946 0.693 -0.504 1.00 92.06 82 CYS A CA 1
ATOM 618 C C . CYS A 1 82 ? -10.809 1.133 -1.429 1.00 92.06 82 CYS A C 1
ATOM 620 O O . CYS A 1 82 ? -10.299 2.234 -1.290 1.00 92.06 82 CYS A O 1
ATOM 622 N N . ILE A 1 83 ? -10.377 0.258 -2.337 1.00 89.50 83 ILE A N 1
ATOM 623 C CA . ILE A 1 83 ? -9.407 0.627 -3.371 1.00 89.50 83 ILE A CA 1
ATOM 624 C C . ILE A 1 83 ? -10.157 1.105 -4.612 1.00 89.50 83 ILE A C 1
ATOM 626 O O . ILE A 1 83 ? -11.092 0.440 -5.071 1.00 89.50 83 ILE A O 1
ATOM 630 N N . LEU A 1 84 ? -9.731 2.231 -5.177 1.00 87.94 84 LEU A N 1
ATOM 631 C CA . LEU A 1 84 ? -10.179 2.673 -6.490 1.00 87.94 84 LEU A CA 1
ATOM 632 C C . LEU A 1 84 ? -9.212 2.137 -7.548 1.00 87.94 84 LEU A C 1
ATOM 634 O O . LEU A 1 84 ? -8.150 2.712 -7.791 1.00 87.94 84 LEU A O 1
ATOM 638 N N . ASP A 1 85 ? -9.578 1.019 -8.175 1.00 80.94 85 ASP A N 1
ATOM 639 C CA . ASP A 1 85 ? -8.787 0.460 -9.270 1.00 80.94 85 ASP A CA 1
ATOM 640 C C . ASP A 1 85 ? -8.977 1.298 -10.542 1.00 80.94 85 ASP A C 1
ATOM 642 O O . ASP A 1 85 ? -10.092 1.467 -11.046 1.00 80.94 85 ASP A O 1
ATOM 646 N N . LEU A 1 86 ? -7.875 1.850 -11.048 1.00 78.38 86 LEU A N 1
ATOM 647 C CA . LEU A 1 86 ? -7.843 2.639 -12.273 1.00 78.38 86 LEU A CA 1
ATOM 648 C C . LEU A 1 86 ? -7.242 1.773 -13.390 1.00 78.38 86 LEU A C 1
ATOM 650 O O . LEU A 1 86 ? -6.012 1.657 -13.480 1.00 78.38 86 LEU A O 1
ATOM 654 N N . PRO A 1 87 ? -8.079 1.157 -14.249 1.00 73.38 87 PRO A N 1
ATOM 655 C CA . PRO A 1 87 ? -7.600 0.235 -15.268 1.00 73.38 87 PRO A CA 1
ATOM 656 C C . PRO A 1 87 ? -6.652 0.945 -16.239 1.00 73.38 87 PRO A C 1
ATOM 658 O O . PRO A 1 87 ? -6.948 2.028 -16.742 1.00 73.38 87 PRO A O 1
ATOM 661 N N . GLY A 1 88 ? -5.513 0.310 -16.522 1.00 66.69 88 GLY A N 1
ATOM 662 C CA . GLY A 1 88 ? -4.513 0.822 -17.464 1.00 66.69 88 GLY A CA 1
ATOM 663 C C . GLY A 1 88 ? -3.470 1.772 -16.868 1.00 66.69 88 GLY A C 1
ATOM 664 O O . GLY A 1 88 ? -2.675 2.320 -17.625 1.00 66.69 88 GLY A O 1
ATOM 665 N N . SER A 1 89 ? -3.439 1.959 -15.546 1.00 64.06 89 SER A N 1
ATOM 666 C CA . SER A 1 89 ? -2.370 2.705 -14.874 1.00 64.06 89 SER A CA 1
ATOM 667 C C . SER A 1 89 ? -1.186 1.790 -14.541 1.00 64.06 89 SER A C 1
ATOM 669 O O . SER A 1 89 ? -1.248 0.985 -13.606 1.00 64.06 89 SER A O 1
ATOM 671 N N . ASP A 1 90 ? -0.094 1.934 -15.289 1.00 70.00 90 ASP A N 1
ATOM 672 C CA . ASP A 1 90 ? 1.230 1.377 -14.982 1.00 70.00 90 ASP A CA 1
ATOM 673 C C . ASP A 1 90 ? 1.995 2.213 -13.937 1.00 70.00 90 ASP A C 1
ATOM 675 O O . ASP A 1 90 ? 3.150 1.920 -13.626 1.00 70.00 90 ASP A O 1
ATOM 679 N N . LEU A 1 91 ? 1.353 3.235 -13.353 1.00 74.62 91 LEU A N 1
ATOM 680 C CA . LEU A 1 91 ? 1.960 4.054 -12.312 1.00 74.62 91 LEU A CA 1
ATOM 681 C C . LEU A 1 91 ? 2.090 3.284 -10.992 1.00 74.62 91 LEU A C 1
ATOM 683 O O . LEU A 1 91 ? 1.169 2.588 -10.551 1.00 74.62 91 LEU A O 1
ATOM 687 N N . GLU A 1 92 ? 3.207 3.517 -10.303 1.00 76.75 92 GLU A N 1
ATOM 688 C CA . GLU A 1 92 ? 3.426 3.178 -8.892 1.00 76.75 92 GLU A CA 1
ATOM 689 C C . GLU A 1 92 ? 2.564 4.096 -7.998 1.00 76.75 92 GLU A C 1
ATOM 691 O O . GLU A 1 92 ? 3.059 5.011 -7.347 1.00 76.75 92 GLU A O 1
ATOM 696 N N . ALA A 1 93 ? 1.243 3.892 -8.026 1.00 82.38 93 ALA A N 1
ATOM 697 C CA . ALA A 1 93 ? 0.247 4.679 -7.302 1.00 82.38 93 ALA A CA 1
ATOM 698 C C . ALA A 1 93 ? -0.819 3.779 -6.659 1.00 82.38 93 ALA A C 1
ATOM 700 O O . ALA A 1 93 ? -1.168 2.729 -7.201 1.00 82.38 93 ALA A O 1
ATOM 701 N N . VAL A 1 94 ? -1.353 4.225 -5.521 1.00 81.38 94 VAL A N 1
ATOM 702 C CA . VAL A 1 94 ? -2.473 3.603 -4.803 1.00 81.38 94 VAL A CA 1
ATOM 703 C C . VAL A 1 94 ? -3.525 4.678 -4.555 1.00 81.38 94 VAL A C 1
ATOM 705 O O . VAL A 1 94 ? -3.186 5.794 -4.164 1.00 81.38 94 VAL A O 1
ATOM 708 N N . TRP A 1 95 ? -4.790 4.330 -4.786 1.00 81.31 95 TRP A N 1
ATOM 709 C CA . TRP A 1 95 ? -5.934 5.229 -4.661 1.00 81.31 95 TRP A CA 1
ATOM 710 C C . TRP A 1 95 ? -6.983 4.577 -3.764 1.00 81.31 95 TRP A C 1
ATOM 712 O O . TRP A 1 95 ? -7.326 3.411 -3.980 1.00 81.31 95 TRP A O 1
ATOM 722 N N . LEU A 1 96 ? -7.458 5.324 -2.768 1.00 80.25 96 LEU A N 1
ATOM 723 C CA . LEU A 1 96 ? -8.560 4.936 -1.886 1.00 80.25 96 LEU A CA 1
ATOM 724 C C . LEU A 1 96 ? -9.831 5.699 -2.246 1.00 80.25 96 LEU A C 1
ATOM 726 O O . LEU A 1 96 ? -9.689 6.887 -2.619 1.00 80.25 96 LEU A O 1
#

Organism: Araneus ventricosus (NCBI:txid182803)

Foldseek 3Di:
DDDDDDDDDDDDDDPDPPPPDPPPVDDQKDKDWQPQDDPVDDVCVVDPPQWDKDKDADDPDVPPPDPTTIIMMIGGCVVVDDWDDDPPDPDRDTHD

Secondary structure (DSSP, 8-state):
-PPP-----------------S--TT-SEEEEES----TTS-GGGTS-TTEEEEEEPPP--S-TT-----EEEEEEGGG-------TT--SS----

Sequence (96 aa):
MLCASESTSSSAEGDGKDQGSVASDDQDVILITETWLCEDIDSLELFDDRYLVFRRDRGSSTDSCRRGGGVLIAVKKCFNPCILDLPGSDLEAVWL

pLDDT: mean 73.07, std 21.18, range [32.31, 95.38]